Protein AF-A0A4C1SCF7-F1 (afdb_monomer_lite)

Radius of gyration: 18.13 Å; chains: 1; bounding box: 39×28×51 Å

InterPro domains:
  IPR001245 Serine-threonine/tyrosine-protein kinase, catalytic domain [PF07714] (1-63)
  IPR011009 Protein kinase-like domain superfamily [SSF56112] (1-70)
  IPR050198 Non-receptor tyrosine kinases involved in cell signaling [PTHR24418] (1-69)

Foldseek 3Di:
DLQVPDDPPVVDDPVRVCVCCDPPNVDDDDDRPQAAPLVVVLVVQCSDPDPVSRDDPVVVVVCVVVRFFDKDFAQAFQQDDPDPPDDGDHGGDIKGFRDDDVVDPDTDID

Organism: Eumeta variegata (NCBI:txid151549)

pLDDT: mean 88.08, std 10.28, range [55.94, 97.88]

Secondary structure (DSSP, 8-state):
--STTPPTTTT--HHHHHHHHSTTT---PPPPTTS-HHHHHHHHHHT-SSGGGSPPHHHHHHHTTTTPPPEEE-SS-B-S-SSTTSPPB-TT-EEEEEE--TTSS--EE-

Sequence (110 aa):
MFSYGFQPWAALTGLQILEAIDAPNYQRLEQPECCPREYYTLMMKCWQDDPSKRPKFSEIYELLPDMKPEQLKAVANCLEAKSKEHLIYRQNDIITVLDRNTGTPYWKEY

Structure (mmCIF, N/CA/C/O backbone):
data_AF-A0A4C1SCF7-F1
#
_entry.id   AF-A0A4C1SCF7-F1
#
loop_
_atom_site.group_PDB
_atom_site.id
_atom_site.type_symbol
_atom_site.label_atom_id
_atom_site.label_alt_id
_atom_site.label_comp_id
_atom_site.label_asym_id
_atom_site.label_entity_id
_atom_site.label_seq_id
_atom_site.pdbx_PDB_ins_code
_atom_site.Cartn_x
_atom_site.Cartn_y
_atom_site.Cartn_z
_atom_site.occupancy
_atom_site.B_iso_or_equiv
_atom_site.auth_seq_id
_atom_site.auth_comp_id
_atom_site.auth_asym_id
_atom_site.auth_atom_id
_atom_site.pdbx_PDB_model_num
ATOM 1 N N . MET A 1 1 ? 1.216 6.872 1.839 1.00 69.94 1 MET A N 1
ATOM 2 C CA . MET A 1 1 ? 0.003 6.727 2.673 1.00 69.94 1 MET A CA 1
ATOM 3 C C . MET A 1 1 ? 0.223 5.700 3.787 1.00 69.94 1 MET A C 1
ATOM 5 O O . MET A 1 1 ? 0.060 6.090 4.925 1.00 69.94 1 MET A O 1
ATOM 9 N N . PHE A 1 2 ? 0.708 4.477 3.517 1.00 85.38 2 PHE A N 1
ATOM 10 C CA . PHE A 1 2 ? 0.987 3.471 4.572 1.00 85.38 2 PHE A CA 1
ATOM 11 C C . PHE A 1 2 ? 2.395 3.512 5.190 1.00 85.38 2 PHE A C 1
ATOM 13 O O . PHE A 1 2 ? 2.591 3.068 6.310 1.00 85.38 2 PHE A O 1
ATOM 20 N N . SER A 1 3 ? 3.380 4.060 4.476 1.00 86.88 3 SER A N 1
ATOM 21 C CA . SER A 1 3 ? 4.749 4.259 4.974 1.00 86.88 3 SER A CA 1
ATOM 22 C C . SER A 1 3 ? 4.968 5.633 5.620 1.00 86.88 3 SER A C 1
ATOM 24 O O . SER A 1 3 ? 6.106 6.049 5.798 1.00 86.88 3 SER A O 1
ATOM 26 N N . TYR A 1 4 ? 3.897 6.398 5.866 1.00 87.75 4 TYR A N 1
ATOM 27 C CA . TYR A 1 4 ? 3.960 7.760 6.425 1.00 87.75 4 TYR A CA 1
ATOM 28 C C . TYR A 1 4 ? 4.932 8.719 5.706 1.00 87.75 4 TYR A C 1
ATOM 30 O O . TYR A 1 4 ? 5.472 9.641 6.305 1.00 87.75 4 TYR A O 1
ATOM 38 N N . GLY A 1 5 ? 5.133 8.519 4.398 1.00 88.62 5 GLY A N 1
ATOM 39 C CA . GLY A 1 5 ? 5.999 9.371 3.574 1.00 88.62 5 GLY A CA 1
ATOM 40 C C . GLY A 1 5 ? 7.456 8.917 3.500 1.00 88.62 5 GLY A C 1
ATOM 41 O O . GLY A 1 5 ? 8.278 9.648 2.957 1.00 88.62 5 GLY A O 1
ATOM 42 N N . PHE A 1 6 ? 7.781 7.721 3.999 1.00 90.19 6 PHE A N 1
ATOM 43 C CA . PHE A 1 6 ? 9.126 7.165 3.880 1.00 90.19 6 PHE A CA 1
ATOM 44 C C . PHE A 1 6 ? 9.574 7.064 2.415 1.00 90.19 6 PHE A C 1
ATOM 46 O O . PHE A 1 6 ? 8.803 6.637 1.547 1.00 90.19 6 PHE A O 1
ATOM 53 N N . GLN A 1 7 ? 10.826 7.443 2.156 1.00 93.00 7 GLN A N 1
ATOM 54 C CA . GLN A 1 7 ? 11.393 7.466 0.814 1.00 93.00 7 GLN A CA 1
ATOM 55 C C . GLN A 1 7 ? 11.674 6.035 0.315 1.00 93.00 7 GLN A C 1
ATOM 57 O O . GLN A 1 7 ? 12.412 5.295 0.972 1.00 93.00 7 GLN A O 1
ATOM 62 N N . PRO A 1 8 ? 11.139 5.630 -0.852 1.00 94.06 8 PRO A N 1
ATOM 63 C CA . PRO A 1 8 ? 11.456 4.334 -1.439 1.00 94.06 8 PRO A CA 1
ATOM 64 C C . PRO A 1 8 ? 12.918 4.298 -1.896 1.00 94.06 8 PRO A C 1
ATOM 66 O O . PRO A 1 8 ? 13.424 5.284 -2.431 1.00 94.06 8 PRO A O 1
ATOM 69 N N . TRP A 1 9 ? 13.584 3.157 -1.700 1.00 93.88 9 TRP A N 1
ATOM 70 C CA . TRP A 1 9 ? 14.965 2.924 -2.148 1.00 93.88 9 TRP A CA 1
ATOM 71 C C . TRP A 1 9 ? 15.970 3.995 -1.693 1.00 93.88 9 TRP A C 1
ATOM 73 O O . TRP A 1 9 ? 16.912 4.309 -2.412 1.00 93.88 9 TRP A O 1
ATOM 83 N N . ALA A 1 10 ? 15.782 4.564 -0.496 1.00 92.31 10 ALA A N 1
ATOM 84 C CA . ALA A 1 10 ? 16.509 5.753 -0.045 1.00 92.31 10 ALA A CA 1
ATOM 85 C C . ALA A 1 10 ? 18.048 5.638 -0.062 1.00 92.31 10 ALA A C 1
ATOM 87 O O . ALA A 1 10 ? 18.730 6.654 -0.153 1.00 92.31 10 ALA A O 1
ATOM 88 N N . ALA A 1 11 ? 18.589 4.419 0.011 1.00 93.12 11 ALA A N 1
ATOM 89 C CA . ALA A 1 11 ? 20.026 4.148 0.003 1.00 93.12 11 ALA A CA 1
ATOM 90 C C . ALA A 1 11 ? 20.607 3.819 -1.388 1.00 93.12 11 ALA A C 1
ATOM 92 O O . ALA A 1 11 ? 21.800 3.536 -1.484 1.00 93.12 11 ALA A O 1
ATOM 93 N N . LEU A 1 12 ? 19.792 3.810 -2.449 1.00 95.38 12 LEU A N 1
ATOM 94 C CA . LEU A 1 12 ? 20.200 3.372 -3.785 1.00 95.38 12 LEU A CA 1
ATOM 95 C C . LEU A 1 12 ? 20.218 4.527 -4.792 1.00 95.38 12 LEU A C 1
ATOM 97 O O . LEU A 1 12 ? 19.360 5.409 -4.789 1.00 95.38 12 LEU A O 1
ATOM 101 N N . THR A 1 13 ? 21.188 4.485 -5.702 1.00 97.12 13 THR A N 1
ATOM 102 C CA . THR A 1 13 ? 21.214 5.334 -6.902 1.00 97.12 13 THR A CA 1
ATOM 103 C C . THR A 1 13 ? 20.250 4.809 -7.969 1.00 97.12 13 THR A C 1
ATOM 105 O O . THR A 1 13 ? 19.839 3.652 -7.931 1.00 97.12 13 THR A O 1
ATOM 108 N N . GLY A 1 14 ? 19.922 5.628 -8.975 1.00 96.06 14 GLY A N 1
ATOM 109 C CA . GLY A 1 14 ? 19.022 5.216 -10.062 1.00 96.06 14 GLY A CA 1
ATOM 110 C C . GLY A 1 14 ? 19.468 3.943 -10.793 1.00 96.06 14 GLY A C 1
ATOM 111 O O . GLY A 1 14 ? 18.635 3.091 -11.081 1.00 96.06 14 GLY A O 1
ATOM 112 N N . LEU A 1 15 ? 20.775 3.776 -11.029 1.00 97.00 15 LEU A N 1
ATOM 113 C CA . LEU A 1 15 ? 21.316 2.562 -11.649 1.00 97.00 15 LEU A CA 1
ATOM 114 C C . LEU A 1 15 ? 21.121 1.333 -10.752 1.00 97.00 15 LEU A C 1
ATOM 116 O O . LEU A 1 15 ? 20.630 0.314 -11.217 1.00 97.00 15 LEU A O 1
ATOM 120 N N . GLN A 1 16 ? 21.426 1.456 -9.458 1.00 97.56 16 GLN A N 1
ATOM 121 C CA . GLN A 1 16 ? 21.232 0.368 -8.492 1.00 97.56 16 GLN A CA 1
ATOM 122 C C . GLN A 1 16 ? 19.753 0.000 -8.325 1.00 97.56 16 GLN A C 1
ATOM 124 O O . GLN A 1 16 ? 19.432 -1.162 -8.102 1.00 97.56 16 GLN A O 1
ATOM 129 N N . ILE A 1 17 ? 18.843 0.975 -8.438 1.00 97.06 17 ILE A N 1
ATOM 130 C CA . ILE A 1 17 ? 17.399 0.712 -8.426 1.00 97.06 17 ILE A CA 1
ATOM 131 C C . ILE A 1 17 ? 17.008 -0.109 -9.654 1.00 97.06 17 ILE A C 1
ATOM 133 O O . ILE A 1 17 ? 16.300 -1.097 -9.493 1.00 97.06 17 ILE A O 1
ATOM 137 N N . LEU A 1 18 ? 17.470 0.265 -10.853 1.00 95.88 18 LEU A N 1
ATOM 138 C CA . LEU A 1 18 ? 17.206 -0.495 -12.081 1.00 95.88 18 LEU A CA 1
ATOM 139 C C . LEU A 1 18 ? 17.723 -1.932 -11.963 1.00 95.88 18 LEU A C 1
ATOM 141 O O . LEU A 1 18 ? 16.960 -2.871 -12.166 1.00 95.88 18 LEU A O 1
ATOM 145 N N . GLU A 1 19 ? 18.972 -2.106 -11.528 1.00 96.81 19 GLU A N 1
ATOM 146 C CA . GLU A 1 19 ? 19.561 -3.429 -11.292 1.00 96.81 19 GLU A CA 1
ATOM 147 C C . GLU A 1 19 ? 18.761 -4.253 -10.275 1.00 96.81 19 GLU A C 1
ATOM 149 O O . GLU A 1 19 ? 18.618 -5.463 -10.442 1.00 96.81 19 GLU A O 1
ATOM 154 N N . ALA A 1 20 ? 18.224 -3.623 -9.227 1.00 96.19 20 ALA A N 1
ATOM 155 C CA . ALA A 1 20 ? 17.419 -4.306 -8.221 1.00 96.19 20 ALA A CA 1
ATOM 156 C C . ALA A 1 20 ? 16.042 -4.736 -8.756 1.00 96.19 20 ALA A C 1
ATOM 158 O O . ALA A 1 20 ? 15.588 -5.836 -8.440 1.00 96.19 20 ALA A O 1
ATOM 159 N N . ILE A 1 21 ? 15.357 -3.891 -9.535 1.00 96.25 21 ILE A N 1
ATOM 160 C CA . ILE A 1 21 ? 13.970 -4.155 -9.959 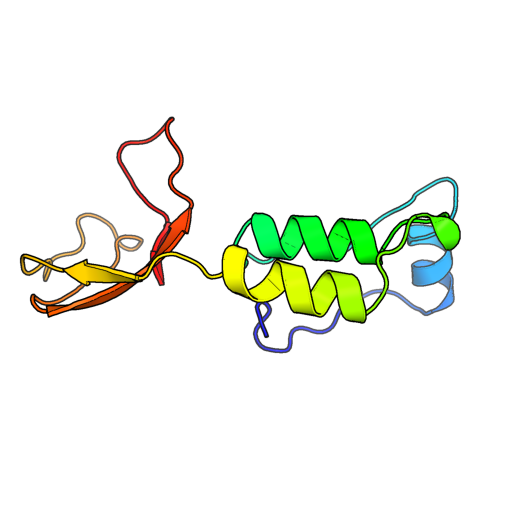1.00 96.25 21 ILE A CA 1
ATOM 161 C C . ILE A 1 21 ? 13.858 -5.001 -11.231 1.00 96.25 21 ILE A C 1
ATOM 163 O O . ILE A 1 21 ? 12.828 -5.668 -11.391 1.00 96.25 21 ILE A O 1
ATOM 167 N N . ASP A 1 22 ? 14.866 -4.969 -12.103 1.00 94.62 22 ASP A N 1
ATOM 168 C CA . ASP A 1 22 ? 14.880 -5.700 -13.371 1.00 94.62 22 ASP A CA 1
ATOM 169 C C . ASP A 1 22 ? 15.350 -7.151 -13.189 1.00 94.62 22 ASP A C 1
ATOM 171 O O . ASP A 1 22 ? 15.792 -7.589 -12.118 1.00 94.62 22 ASP A O 1
ATOM 175 N N . ALA A 1 23 ? 15.234 -7.929 -14.266 1.00 91.19 23 ALA A N 1
ATOM 176 C CA . ALA A 1 23 ? 15.802 -9.265 -14.335 1.00 91.19 23 ALA A CA 1
ATOM 177 C C . ALA A 1 23 ? 17.319 -9.224 -14.051 1.00 91.19 23 ALA A C 1
ATOM 179 O O . ALA A 1 23 ? 18.022 -8.384 -14.615 1.00 91.19 23 ALA A O 1
ATOM 180 N N . PRO A 1 24 ? 17.862 -10.150 -13.241 1.00 92.81 24 PRO A N 1
ATOM 181 C CA . PRO A 1 24 ? 17.218 -11.328 -12.649 1.00 92.81 24 PRO A CA 1
ATOM 182 C C . PRO A 1 24 ? 16.665 -11.115 -11.226 1.00 92.81 24 PRO A C 1
ATOM 184 O O . PRO A 1 24 ? 16.158 -12.068 -10.636 1.00 92.81 24 PRO A O 1
ATOM 187 N N . ASN A 1 25 ? 16.798 -9.916 -10.656 1.00 94.62 25 ASN A N 1
ATOM 188 C CA . ASN A 1 25 ? 16.591 -9.678 -9.226 1.00 94.62 25 ASN A CA 1
ATOM 189 C C . ASN A 1 25 ? 15.115 -9.493 -8.860 1.00 94.62 25 ASN A C 1
ATOM 191 O O . ASN A 1 25 ? 14.675 -10.009 -7.832 1.00 94.62 25 ASN A O 1
ATOM 195 N N . TYR A 1 26 ? 14.348 -8.779 -9.691 1.00 94.69 26 TYR A N 1
ATOM 196 C CA . TYR A 1 26 ? 12.911 -8.534 -9.495 1.00 94.69 26 TYR A CA 1
ATOM 197 C C . TYR A 1 26 ? 12.533 -8.030 -8.091 1.00 94.69 26 TYR A C 1
ATOM 199 O O . TYR A 1 26 ? 11.427 -8.280 -7.601 1.00 94.69 26 TYR A O 1
ATOM 207 N N . GLN A 1 27 ? 13.432 -7.301 -7.429 1.00 96.00 27 GLN A N 1
ATOM 208 C CA . GLN A 1 27 ? 13.209 -6.812 -6.078 1.00 96.00 27 GLN A CA 1
ATOM 209 C C . GLN A 1 27 ? 12.063 -5.796 -6.075 1.00 96.00 27 GLN A C 1
ATOM 211 O O . GLN A 1 27 ? 11.897 -4.995 -7.000 1.00 96.00 27 GLN A O 1
ATOM 216 N N . ARG A 1 28 ? 11.243 -5.825 -5.025 1.00 96.00 28 ARG A N 1
ATOM 217 C CA . ARG A 1 28 ? 10.163 -4.863 -4.781 1.00 96.00 28 ARG A CA 1
ATOM 218 C C . ARG A 1 28 ? 10.276 -4.327 -3.361 1.00 96.00 28 ARG A C 1
ATOM 220 O O . ARG A 1 28 ? 10.989 -4.890 -2.536 1.00 96.00 28 ARG A O 1
ATOM 227 N N . LEU A 1 29 ? 9.598 -3.213 -3.106 1.00 95.06 29 LEU A N 1
ATOM 228 C CA . LEU A 1 29 ? 9.525 -2.637 -1.768 1.00 95.06 29 LEU A CA 1
ATOM 229 C C . LEU A 1 29 ? 8.800 -3.607 -0.839 1.00 95.06 29 LEU A C 1
ATOM 231 O O . LEU A 1 29 ? 7.791 -4.180 -1.238 1.00 95.06 29 LEU A O 1
ATOM 235 N N . GLU A 1 30 ? 9.293 -3.753 0.386 1.00 93.50 30 GLU A N 1
ATOM 236 C CA . GLU A 1 30 ? 8.646 -4.577 1.403 1.00 93.50 30 GLU A CA 1
ATOM 237 C C . GLU A 1 30 ? 7.288 -3.999 1.816 1.00 93.50 30 GLU A C 1
ATOM 239 O O . GLU A 1 30 ? 7.026 -2.797 1.694 1.00 93.50 30 GLU A O 1
ATOM 244 N N . GLN A 1 31 ? 6.417 -4.867 2.331 1.00 91.56 31 GLN A N 1
ATOM 245 C CA . GLN A 1 31 ? 5.136 -4.453 2.884 1.00 91.56 31 GLN A CA 1
ATOM 246 C C . GLN A 1 31 ? 5.363 -3.569 4.120 1.00 91.56 31 GLN A C 1
ATOM 248 O O . GLN A 1 31 ? 5.966 -4.036 5.086 1.00 91.56 31 GLN A O 1
ATOM 253 N N . PRO A 1 32 ? 4.852 -2.323 4.145 1.00 91.19 32 PRO A N 1
ATOM 254 C CA . PRO A 1 32 ? 4.901 -1.507 5.353 1.00 91.19 32 PRO A CA 1
ATOM 255 C C . PRO A 1 32 ? 4.110 -2.157 6.493 1.00 91.19 32 PRO A C 1
ATOM 257 O O . PRO A 1 32 ? 3.064 -2.754 6.250 1.00 91.19 32 PRO A O 1
ATOM 260 N N . GLU A 1 33 ? 4.553 -1.969 7.736 1.00 84.88 33 GLU A N 1
ATOM 261 C CA . GLU A 1 33 ? 3.959 -2.599 8.926 1.00 84.88 33 GLU A CA 1
ATOM 262 C C . GLU A 1 33 ? 2.449 -2.340 9.076 1.00 84.88 33 GLU A C 1
ATOM 264 O O . GLU A 1 33 ? 1.683 -3.258 9.359 1.00 84.88 33 GLU A O 1
ATOM 269 N N . CYS A 1 34 ? 2.009 -1.106 8.816 1.00 84.12 34 CYS A N 1
ATOM 270 C CA . CYS A 1 34 ? 0.601 -0.704 8.898 1.00 84.12 34 CYS A CA 1
ATOM 271 C C . CYS A 1 34 ? -0.173 -0.875 7.576 1.00 84.12 34 CYS A C 1
ATOM 273 O O . CYS A 1 34 ? -1.248 -0.298 7.414 1.00 84.12 34 CYS A O 1
ATOM 275 N N . CYS A 1 35 ? 0.378 -1.577 6.584 1.00 88.25 35 CYS A N 1
ATOM 276 C CA . CYS A 1 35 ? -0.281 -1.769 5.294 1.00 88.25 35 CYS A CA 1
ATOM 277 C C . CYS A 1 35 ? -1.110 -3.061 5.316 1.00 88.25 35 CYS A C 1
ATOM 279 O O . CYS A 1 35 ? -0.511 -4.129 5.468 1.00 88.25 35 CYS A O 1
ATOM 281 N N . PRO A 1 36 ? -2.441 -3.019 5.110 1.00 89.50 36 PRO A N 1
ATOM 282 C CA . PRO A 1 36 ? -3.222 -4.246 5.000 1.00 89.50 36 PRO A CA 1
ATOM 283 C C . PRO A 1 36 ? -2.755 -5.091 3.807 1.00 89.50 36 PRO A C 1
ATOM 285 O O . PRO A 1 36 ? -2.345 -4.569 2.759 1.00 89.50 36 PRO A O 1
ATOM 288 N N . ARG A 1 37 ? -2.800 -6.415 3.966 1.00 88.44 37 ARG A N 1
ATOM 289 C CA . ARG A 1 37 ? -2.219 -7.379 3.016 1.00 88.44 37 ARG A CA 1
ATOM 290 C C . ARG A 1 37 ? -2.816 -7.269 1.618 1.00 88.44 37 ARG A C 1
ATOM 292 O O . ARG A 1 37 ? -2.113 -7.453 0.622 1.00 88.44 37 ARG A O 1
ATOM 299 N N . GLU A 1 38 ? -4.095 -6.953 1.536 1.00 90.81 38 GLU A N 1
ATOM 300 C CA . GLU A 1 38 ? -4.847 -6.777 0.304 1.00 90.81 38 GLU A CA 1
ATOM 301 C C . GLU A 1 38 ? -4.254 -5.618 -0.505 1.00 90.81 38 GLU A C 1
ATOM 303 O O . GLU A 1 38 ? -3.916 -5.793 -1.679 1.00 90.81 38 GLU A O 1
ATOM 308 N N . TYR A 1 39 ? -4.029 -4.460 0.131 1.00 92.81 39 TYR A N 1
ATOM 309 C CA . TYR A 1 39 ? -3.401 -3.302 -0.514 1.00 92.81 39 TYR A CA 1
ATOM 310 C C . TYR A 1 39 ? -2.000 -3.626 -1.013 1.00 92.81 39 TYR A C 1
ATOM 312 O O . TYR A 1 39 ? -1.668 -3.293 -2.151 1.00 92.81 39 TYR A O 1
ATOM 320 N N . TYR A 1 40 ? -1.191 -4.309 -0.205 1.00 93.31 40 TYR A N 1
ATOM 321 C CA . TYR A 1 40 ? 0.143 -4.712 -0.639 1.00 93.31 40 TYR A CA 1
ATOM 322 C C . TYR A 1 40 ? 0.097 -5.701 -1.816 1.00 93.31 40 TYR A C 1
ATOM 324 O O . TYR A 1 40 ? 0.851 -5.570 -2.778 1.00 93.31 40 TYR A O 1
ATOM 332 N N . THR A 1 41 ? -0.853 -6.636 -1.807 1.00 93.94 41 THR A N 1
ATOM 333 C CA . THR A 1 41 ? -1.074 -7.568 -2.924 1.00 93.94 41 THR A CA 1
ATOM 334 C C . THR A 1 41 ? -1.428 -6.821 -4.212 1.00 93.94 41 THR A C 1
ATOM 336 O O . THR A 1 41 ? -0.926 -7.161 -5.285 1.00 93.94 41 THR A O 1
ATOM 339 N N . LEU A 1 42 ? -2.246 -5.770 -4.125 1.00 95.50 42 LEU A N 1
ATOM 340 C CA . LEU A 1 42 ? -2.523 -4.893 -5.260 1.00 95.50 42 LEU A CA 1
ATOM 341 C C . LEU A 1 42 ? -1.271 -4.132 -5.724 1.00 95.50 42 LEU A C 1
ATOM 343 O O . LEU A 1 42 ? -1.023 -4.081 -6.926 1.00 95.50 42 LEU A O 1
ATOM 347 N N . MET A 1 43 ? -0.449 -3.604 -4.809 1.00 95.88 43 MET A N 1
ATOM 348 C CA . MET A 1 43 ? 0.829 -2.968 -5.173 1.00 95.88 43 MET A CA 1
ATOM 349 C C . MET A 1 43 ? 1.730 -3.932 -5.958 1.00 95.88 43 MET A C 1
ATOM 351 O O . MET A 1 43 ? 2.262 -3.562 -7.003 1.00 95.88 43 MET A O 1
ATOM 355 N N . MET A 1 44 ? 1.815 -5.197 -5.539 1.00 96.56 44 MET A N 1
ATOM 356 C CA . MET A 1 44 ? 2.568 -6.233 -6.257 1.00 96.56 44 MET A CA 1
ATOM 357 C C . MET A 1 44 ? 2.007 -6.536 -7.658 1.00 96.56 44 MET A C 1
ATOM 359 O O . MET A 1 44 ? 2.778 -6.830 -8.576 1.00 96.56 44 MET A O 1
ATOM 363 N N . LYS A 1 45 ? 0.685 -6.433 -7.861 1.00 96.44 45 LYS A N 1
ATOM 364 C CA . LYS A 1 45 ? 0.071 -6.507 -9.203 1.00 96.44 45 LYS A CA 1
ATOM 365 C C . LYS A 1 45 ? 0.434 -5.289 -10.058 1.00 96.44 45 LYS A C 1
ATOM 367 O O . LYS A 1 45 ? 0.717 -5.431 -11.244 1.00 96.44 45 LYS A O 1
ATOM 372 N N . CYS A 1 46 ? 0.478 -4.098 -9.468 1.00 96.81 46 CYS A N 1
ATOM 373 C CA . CYS A 1 46 ? 0.920 -2.887 -10.165 1.00 96.81 46 CYS A CA 1
ATOM 374 C C . CYS A 1 46 ? 2.404 -2.948 -10.561 1.00 96.81 46 CYS A C 1
ATOM 376 O O . CYS A 1 46 ? 2.792 -2.361 -11.569 1.00 96.81 46 CYS A O 1
ATOM 378 N N . TRP A 1 47 ? 3.227 -3.670 -9.797 1.00 96.31 47 TRP A N 1
ATOM 379 C CA . TRP A 1 47 ? 4.664 -3.816 -10.039 1.00 96.31 47 TRP A CA 1
ATOM 380 C C . TRP A 1 47 ? 5.056 -5.093 -10.796 1.00 96.31 47 TRP A C 1
ATOM 382 O O . TRP A 1 47 ? 6.214 -5.518 -10.716 1.00 96.31 47 TRP A O 1
ATOM 392 N N . GLN A 1 48 ? 4.125 -5.714 -11.529 1.00 96.56 48 GLN A N 1
ATOM 393 C CA . GLN A 1 48 ? 4.461 -6.822 -12.427 1.00 96.56 48 GLN A CA 1
ATOM 394 C C . GLN A 1 48 ? 5.490 -6.377 -13.468 1.00 96.56 48 GLN A C 1
ATOM 396 O O . GLN A 1 48 ? 5.396 -5.276 -14.013 1.00 96.56 48 GLN A O 1
ATOM 401 N N . ASP A 1 49 ? 6.466 -7.241 -13.734 1.00 92.94 49 ASP A N 1
ATOM 402 C CA . ASP A 1 49 ? 7.484 -7.017 -14.761 1.00 92.94 49 ASP A CA 1
ATOM 403 C C . ASP A 1 49 ? 6.825 -6.810 -16.134 1.00 92.94 49 ASP A C 1
ATOM 405 O O . ASP A 1 49 ? 6.898 -5.720 -16.702 1.00 92.94 49 ASP A O 1
ATOM 409 N N . ASP A 1 50 ? 6.031 -7.798 -16.557 1.00 94.62 50 ASP A N 1
ATOM 410 C CA . ASP A 1 50 ? 5.198 -7.749 -17.757 1.00 94.62 50 ASP A CA 1
ATOM 411 C C . ASP A 1 50 ? 4.120 -6.648 -17.653 1.00 94.62 50 ASP A C 1
ATOM 413 O O . ASP A 1 50 ? 3.186 -6.767 -16.846 1.00 94.62 50 ASP A O 1
ATOM 417 N N . PRO A 1 51 ? 4.190 -5.591 -18.488 1.00 95.31 51 PRO A N 1
ATOM 418 C CA . PRO A 1 51 ? 3.219 -4.503 -18.473 1.00 95.31 51 PRO A CA 1
ATOM 419 C C . PRO A 1 51 ? 1.785 -4.953 -18.762 1.00 95.31 51 PRO A C 1
ATOM 421 O O . PRO A 1 51 ? 0.850 -4.327 -18.267 1.00 95.31 51 PRO A O 1
ATOM 424 N N . SER A 1 52 ? 1.597 -6.032 -19.529 1.00 96.69 52 SER A N 1
ATOM 425 C CA . SER A 1 52 ? 0.266 -6.541 -19.883 1.00 96.69 52 SER A CA 1
ATOM 426 C C . SER A 1 52 ? -0.466 -7.188 -18.703 1.00 96.69 52 SER A C 1
ATOM 428 O O . SER A 1 52 ? -1.692 -7.287 -18.723 1.00 96.69 52 SER A O 1
ATOM 430 N N . LYS A 1 53 ? 0.270 -7.586 -17.655 1.00 96.56 53 LYS A N 1
ATOM 431 C CA . LYS A 1 53 ? -0.281 -8.164 -16.418 1.00 96.56 53 LYS A CA 1
ATOM 432 C C . LYS A 1 53 ? -0.626 -7.118 -15.360 1.00 96.56 53 LYS A C 1
ATOM 434 O O . LYS A 1 53 ? -1.181 -7.473 -14.319 1.00 96.56 53 LYS A O 1
ATOM 439 N N . ARG A 1 54 ? -0.275 -5.847 -15.583 1.00 97.88 54 ARG A N 1
ATOM 440 C CA . ARG A 1 54 ? -0.583 -4.762 -14.646 1.00 97.88 54 ARG A CA 1
ATOM 441 C C . ARG A 1 54 ? -2.064 -4.390 -14.774 1.00 97.88 54 ARG A C 1
ATOM 443 O O . ARG A 1 54 ? -2.544 -4.235 -15.898 1.00 97.88 54 ARG A O 1
ATOM 450 N N . PRO A 1 55 ? -2.788 -4.220 -13.656 1.00 97.38 55 PRO A N 1
ATOM 451 C CA . PRO A 1 55 ? -4.191 -3.845 -13.702 1.00 97.38 55 PRO A CA 1
ATOM 452 C C . PRO A 1 55 ? -4.356 -2.428 -14.253 1.00 97.38 55 PRO A C 1
ATOM 454 O O . PRO A 1 55 ? -3.532 -1.538 -14.014 1.00 97.38 55 PRO A O 1
ATOM 457 N N . LYS A 1 56 ? -5.454 -2.201 -14.967 1.00 97.50 56 LYS A N 1
ATOM 458 C CA . LYS A 1 56 ? -5.855 -0.863 -15.410 1.00 97.50 56 LYS A CA 1
ATOM 459 C C . LYS A 1 56 ? -6.379 -0.060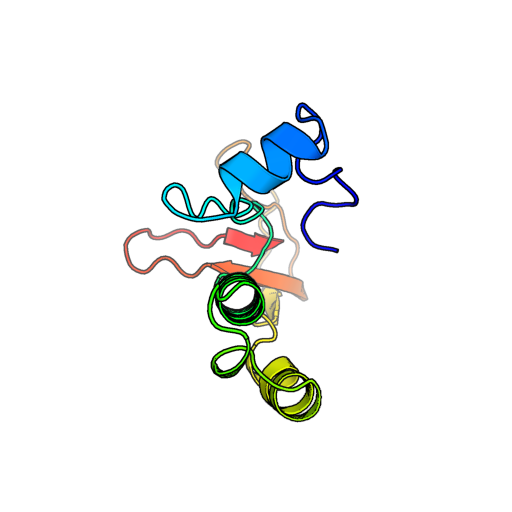 -14.226 1.00 97.50 56 LYS A C 1
ATOM 461 O O . LYS A 1 56 ? -6.937 -0.607 -13.280 1.00 97.50 56 LYS A O 1
ATOM 466 N N . PHE A 1 57 ? -6.303 1.265 -14.316 1.00 97.12 57 PHE A N 1
ATOM 467 C CA . PHE A 1 57 ? -6.859 2.141 -13.280 1.00 97.12 57 PHE A CA 1
ATOM 468 C C . PHE A 1 57 ? -8.357 1.923 -13.025 1.00 97.12 57 PHE A C 1
ATOM 470 O O . PHE A 1 57 ? -8.783 2.044 -11.881 1.00 97.12 57 PHE A O 1
ATOM 477 N N . SER A 1 58 ? -9.142 1.568 -14.048 1.00 97.38 58 SER A N 1
ATOM 478 C CA . SER A 1 58 ? -10.560 1.222 -13.883 1.00 97.38 58 SER A CA 1
ATOM 479 C C . SER A 1 58 ? -10.748 -0.002 -12.985 1.00 97.38 58 SER A C 1
ATOM 481 O O . SER A 1 58 ? -11.531 0.043 -12.047 1.00 97.38 58 SER A O 1
ATOM 483 N N . GLU A 1 59 ? -9.959 -1.055 -13.210 1.00 95.88 59 GLU A N 1
ATOM 484 C CA . GLU A 1 59 ? -9.991 -2.281 -12.405 1.00 95.88 59 GLU A CA 1
ATOM 485 C C . GLU A 1 59 ? -9.530 -1.994 -10.972 1.00 95.88 59 GLU A C 1
ATOM 487 O O . GLU A 1 59 ? -10.131 -2.465 -10.014 1.00 95.88 59 GLU A O 1
ATOM 492 N N . ILE A 1 60 ? -8.493 -1.165 -10.802 1.00 96.12 60 ILE A N 1
ATOM 493 C CA . ILE A 1 60 ? -8.037 -0.728 -9.476 1.00 96.12 60 ILE A CA 1
ATOM 494 C C . ILE A 1 60 ? -9.166 -0.005 -8.732 1.00 96.12 60 ILE A C 1
ATOM 496 O O . ILE A 1 60 ? -9.412 -0.298 -7.565 1.00 96.12 60 ILE A O 1
ATOM 500 N N . TYR A 1 61 ? -9.852 0.930 -9.391 1.00 95.00 61 TYR A N 1
ATOM 501 C CA . TYR A 1 61 ? -10.943 1.694 -8.786 1.00 95.00 61 TYR A CA 1
ATOM 502 C C . TYR A 1 61 ? -12.099 0.799 -8.328 1.00 95.00 61 TYR A C 1
ATOM 504 O O . TYR A 1 61 ? -12.639 1.020 -7.248 1.00 95.00 61 TYR A O 1
ATOM 512 N N . GLU A 1 62 ? -12.435 -0.223 -9.115 1.00 94.88 62 GLU A N 1
ATOM 513 C CA . GLU A 1 62 ? -13.472 -1.203 -8.777 1.00 94.88 62 GLU A CA 1
ATOM 514 C C . GLU A 1 62 ? -13.070 -2.115 -7.610 1.00 94.88 62 GLU A C 1
ATOM 516 O O . GLU A 1 62 ? -13.922 -2.464 -6.801 1.00 94.88 62 GLU A O 1
ATOM 521 N N . LEU A 1 63 ? -11.782 -2.459 -7.478 1.00 92.31 63 LEU A N 1
ATOM 522 C CA . LEU A 1 63 ? -11.279 -3.331 -6.407 1.00 92.31 63 LEU A CA 1
ATOM 523 C C . LEU A 1 63 ? -11.126 -2.619 -5.053 1.00 92.31 63 LEU A C 1
ATOM 525 O O . LEU A 1 63 ? -11.280 -3.236 -4.002 1.00 92.31 63 LEU A O 1
ATOM 529 N N . LEU A 1 64 ? -10.789 -1.326 -5.054 1.00 91.06 64 LEU A N 1
ATOM 530 C CA . LEU A 1 64 ? -10.457 -0.579 -3.832 1.00 91.06 64 LEU A CA 1
ATOM 531 C C . LEU A 1 64 ? -11.541 -0.591 -2.731 1.00 91.06 64 LEU A C 1
ATOM 533 O O . LEU A 1 64 ? -11.157 -0.647 -1.559 1.00 91.06 64 LEU A O 1
ATOM 537 N N . PRO A 1 65 ? -12.854 -0.504 -3.031 1.00 90.38 65 PRO A N 1
ATOM 538 C CA . PRO A 1 65 ? -13.906 -0.570 -2.020 1.00 90.38 65 PRO A CA 1
ATOM 539 C C . PRO A 1 65 ? -13.903 -1.879 -1.228 1.00 90.38 65 PRO A C 1
ATOM 541 O O . PRO A 1 65 ? -14.042 -1.830 -0.006 1.00 90.38 65 PRO A O 1
ATOM 544 N N . ASP A 1 66 ? -13.680 -3.007 -1.904 1.00 88.88 66 ASP A N 1
ATOM 545 C CA . ASP A 1 66 ? -13.707 -4.348 -1.304 1.00 88.88 66 ASP A CA 1
ATOM 546 C C . ASP A 1 66 ? -12.475 -4.630 -0.434 1.00 88.88 66 ASP A C 1
ATOM 548 O O . ASP A 1 66 ? -12.476 -5.534 0.395 1.00 88.88 66 ASP A O 1
ATOM 552 N N . MET A 1 67 ? -11.413 -3.845 -0.612 1.00 89.25 67 MET A N 1
ATOM 553 C CA . MET A 1 67 ? -10.146 -4.008 0.099 1.00 89.25 67 MET A CA 1
ATOM 554 C C . MET A 1 67 ? -10.053 -3.176 1.379 1.00 89.25 67 MET A C 1
ATOM 556 O O . MET A 1 67 ? -9.034 -3.239 2.070 1.00 89.25 67 MET A O 1
ATOM 560 N N . LYS A 1 68 ? -11.062 -2.351 1.688 1.00 86.44 68 LYS A N 1
ATOM 561 C CA . LYS A 1 68 ? -11.028 -1.510 2.887 1.00 86.44 68 LYS A CA 1
ATOM 562 C C . LYS A 1 68 ? -10.937 -2.389 4.139 1.00 86.44 68 LYS A C 1
ATOM 564 O O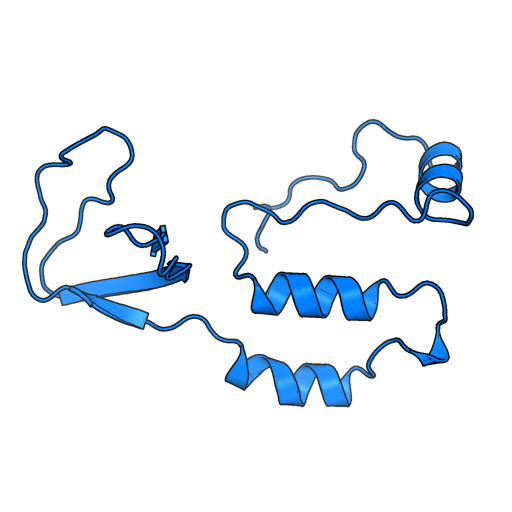 . LYS A 1 68 ? -11.734 -3.317 4.274 1.00 86.44 68 LYS A O 1
ATOM 569 N N . PRO A 1 69 ? -10.008 -2.089 5.065 1.00 86.31 69 PRO A N 1
ATOM 570 C CA . PRO A 1 69 ? -9.905 -2.840 6.304 1.00 86.31 69 PRO A CA 1
ATOM 571 C C . PRO A 1 69 ? -11.203 -2.702 7.099 1.00 86.31 69 PRO A C 1
ATOM 573 O O . PRO A 1 69 ? -11.852 -1.650 7.084 1.00 86.31 69 PRO A O 1
ATOM 576 N N . GLU A 1 70 ? -11.580 -3.773 7.792 1.00 87.56 70 GLU A N 1
ATOM 577 C CA . GLU A 1 70 ? -12.773 -3.756 8.627 1.00 87.56 70 GLU A CA 1
ATOM 578 C C . GLU A 1 70 ? -12.587 -2.775 9.785 1.00 87.56 70 GLU A C 1
ATOM 580 O O . GLU A 1 70 ? -11.528 -2.710 10.414 1.00 87.56 70 GLU A O 1
ATOM 585 N N . GLN A 1 71 ? -13.644 -2.023 10.069 1.00 89.12 71 GLN A N 1
ATOM 586 C CA . GLN A 1 71 ? -13.714 -1.141 11.220 1.00 89.12 71 GLN A CA 1
ATOM 587 C C . GLN A 1 71 ? -14.653 -1.748 12.249 1.00 89.12 71 GLN A C 1
ATOM 589 O O . GLN A 1 71 ? -15.835 -1.968 11.974 1.00 89.12 71 GLN A O 1
ATOM 594 N N . LEU A 1 72 ? -14.123 -2.006 13.437 1.00 90.62 72 LEU A N 1
ATOM 595 C CA . LEU A 1 72 ? -14.868 -2.587 14.543 1.00 90.62 72 LEU A CA 1
ATOM 596 C C . LEU A 1 72 ? -15.020 -1.575 15.664 1.00 90.62 72 LEU A C 1
ATOM 598 O O . LEU A 1 72 ? -14.182 -0.701 15.858 1.00 90.62 72 LEU A O 1
ATOM 602 N N . LYS A 1 73 ? -16.106 -1.705 16.420 1.00 93.50 73 LYS A N 1
ATOM 603 C CA . LYS A 1 73 ? -16.369 -0.858 17.576 1.00 93.50 73 LYS A CA 1
ATOM 604 C C . LYS A 1 73 ? -15.997 -1.601 18.851 1.00 93.50 73 LYS A C 1
ATOM 606 O O . LYS A 1 73 ? -16.555 -2.664 19.129 1.00 93.50 73 LYS A O 1
ATOM 611 N N . ALA A 1 74 ? -15.107 -1.023 19.648 1.00 92.06 74 ALA A N 1
ATOM 612 C CA . ALA A 1 74 ? -14.729 -1.580 20.936 1.00 92.06 74 ALA A CA 1
ATOM 613 C C . ALA A 1 74 ? -15.947 -1.655 21.872 1.00 92.06 74 ALA A C 1
ATOM 615 O O . ALA A 1 74 ? -16.582 -0.647 22.195 1.00 92.06 74 ALA A O 1
ATOM 616 N N . VAL A 1 75 ? -16.282 -2.865 22.323 1.00 92.00 75 VAL A N 1
ATOM 617 C CA . VAL A 1 75 ? -17.442 -3.112 23.201 1.00 92.00 75 VAL A CA 1
ATOM 618 C C . VAL A 1 75 ? -17.134 -2.895 24.683 1.00 92.00 75 VAL A C 1
ATOM 620 O O . VAL A 1 75 ? -18.051 -2.716 25.483 1.00 92.00 75 VAL A O 1
ATOM 623 N N . ALA A 1 76 ? -15.853 -2.872 25.045 1.00 90.19 76 ALA A N 1
ATOM 624 C CA . ALA A 1 76 ? -15.362 -2.709 26.406 1.00 90.19 76 ALA A CA 1
ATOM 625 C C . ALA A 1 76 ? -14.120 -1.808 26.429 1.00 90.19 76 ALA A C 1
ATOM 627 O O . ALA A 1 76 ? -13.529 -1.521 25.391 1.00 90.19 76 ALA A O 1
ATOM 628 N N . ASN A 1 77 ? -13.732 -1.365 27.624 1.00 88.06 77 ASN A N 1
ATOM 629 C CA . ASN A 1 77 ? -12.506 -0.603 27.827 1.00 88.06 77 ASN A CA 1
ATOM 630 C C . ASN A 1 77 ? -11.308 -1.547 28.005 1.00 88.06 77 ASN A C 1
ATOM 632 O O . ASN A 1 77 ? -11.373 -2.477 28.809 1.00 88.06 77 ASN A O 1
ATOM 636 N N . CYS A 1 78 ? -10.199 -1.243 27.338 1.00 83.88 78 CYS A N 1
ATOM 637 C CA . CYS A 1 78 ? -8.881 -1.821 27.576 1.00 83.88 78 CYS A CA 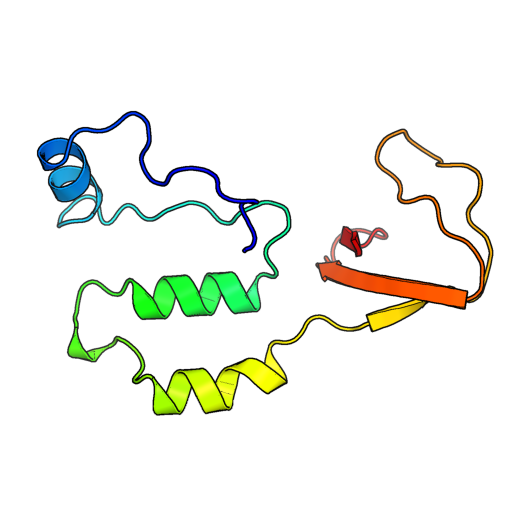1
ATOM 638 C C . CYS A 1 78 ? -7.928 -0.674 27.930 1.00 83.88 78 CYS A C 1
ATOM 640 O O . CYS A 1 78 ? -7.311 -0.076 27.054 1.00 83.88 78 CYS A O 1
ATOM 642 N N . LEU A 1 79 ? -7.880 -0.311 29.217 1.00 80.88 79 LEU A N 1
ATOM 643 C CA . LEU A 1 79 ? -7.097 0.832 29.717 1.00 80.88 79 LEU A CA 1
ATOM 644 C C . LEU A 1 79 ? -5.683 0.441 30.166 1.00 80.88 79 LEU A C 1
ATOM 646 O O . LEU A 1 79 ? -4.831 1.308 30.337 1.00 80.88 79 LEU A O 1
ATOM 650 N N . GLU A 1 80 ? -5.441 -0.857 30.342 1.00 78.62 80 GLU A N 1
ATOM 651 C CA . GLU A 1 80 ? -4.161 -1.410 30.765 1.00 78.62 80 GLU A CA 1
ATOM 652 C C . GLU A 1 80 ? -3.639 -2.356 29.688 1.00 78.62 80 GLU A C 1
ATOM 654 O O . GLU A 1 80 ? -4.202 -3.422 29.428 1.00 78.62 80 GLU A O 1
ATOM 659 N N . ALA A 1 81 ? -2.543 -1.955 29.050 1.00 71.94 81 ALA A N 1
ATOM 660 C CA . ALA A 1 81 ? -1.877 -2.788 28.070 1.00 71.94 81 ALA A CA 1
ATOM 661 C C . ALA A 1 81 ? -1.176 -3.951 28.791 1.00 71.94 81 ALA A C 1
ATOM 663 O O . ALA A 1 81 ? -0.276 -3.738 29.605 1.00 71.94 81 ALA A O 1
ATOM 664 N N . LYS A 1 82 ? -1.559 -5.198 28.481 1.00 70.25 82 LYS A N 1
ATOM 665 C CA . LYS A 1 82 ? -0.894 -6.405 29.021 1.00 70.25 82 LYS A CA 1
ATOM 666 C C . LYS A 1 82 ? 0.588 -6.487 28.628 1.00 70.25 82 LYS A C 1
ATOM 668 O O . LYS A 1 82 ? 1.371 -7.158 29.291 1.00 70.25 82 LYS A O 1
ATOM 673 N N . SER A 1 83 ? 0.971 -5.804 27.552 1.00 74.38 83 SER A N 1
ATOM 674 C CA . SER A 1 83 ? 2.353 -5.526 27.172 1.00 74.38 83 SER A CA 1
ATOM 675 C C . SER A 1 83 ? 2.424 -4.161 26.492 1.00 74.38 83 SER A C 1
ATOM 677 O O . SER A 1 83 ? 1.405 -3.636 26.051 1.00 74.38 83 SER A O 1
ATOM 679 N N . LYS A 1 84 ? 3.633 -3.616 26.338 1.00 70.62 84 LYS A N 1
ATOM 680 C CA . LYS A 1 84 ? 3.882 -2.320 25.686 1.00 70.62 84 LYS A CA 1
ATOM 681 C C . LYS A 1 84 ? 3.404 -2.239 24.223 1.00 70.62 84 LYS A C 1
ATOM 683 O O . LYS A 1 84 ? 3.344 -1.145 23.684 1.00 70.62 84 LYS A O 1
ATOM 688 N N . GLU A 1 85 ? 3.079 -3.377 23.610 1.00 75.69 85 GLU A N 1
ATOM 689 C CA . GLU A 1 85 ? 2.660 -3.489 22.206 1.00 75.69 85 GLU A CA 1
ATOM 690 C C . GLU A 1 85 ? 1.154 -3.732 22.032 1.00 75.69 85 GLU A C 1
ATOM 692 O O . GLU A 1 85 ? 0.680 -3.880 20.911 1.00 75.69 85 GLU A O 1
ATOM 697 N N . HIS A 1 86 ? 0.384 -3.787 23.124 1.00 81.94 86 HIS A N 1
ATOM 698 C CA . HIS A 1 86 ? -1.072 -3.888 23.028 1.00 81.94 86 HIS A CA 1
ATOM 699 C C . HIS A 1 86 ? -1.699 -2.505 22.876 1.00 81.94 86 HIS A C 1
ATOM 701 O O . HIS A 1 86 ? -1.380 -1.579 23.626 1.00 81.94 86 HIS A O 1
ATOM 707 N N . LEU A 1 87 ? -2.650 -2.402 21.949 1.00 85.06 87 LEU A N 1
ATOM 708 C CA . LEU A 1 87 ? -3.467 -1.212 21.781 1.00 85.06 87 LEU A CA 1
ATOM 709 C C . LEU A 1 87 ? -4.325 -0.983 23.036 1.00 85.06 87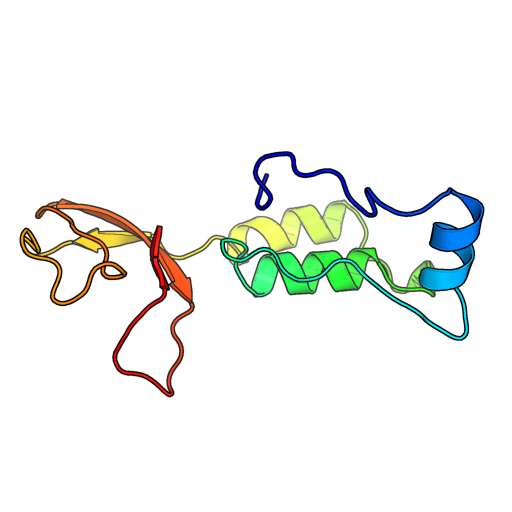 LEU A C 1
ATOM 711 O O . LEU A 1 87 ? -5.033 -1.876 23.508 1.00 85.06 87 LEU A O 1
ATOM 715 N N . ILE A 1 88 ? -4.249 0.231 23.572 1.00 89.69 88 ILE A N 1
ATOM 716 C CA . ILE A 1 88 ? -5.134 0.723 24.629 1.00 89.69 88 ILE A CA 1
ATOM 717 C C . ILE A 1 88 ? -6.309 1.404 23.935 1.00 89.69 88 ILE A C 1
ATOM 719 O O . ILE A 1 88 ? -6.100 2.291 23.111 1.00 89.69 88 ILE A O 1
ATOM 723 N N . TYR A 1 89 ? -7.532 1.020 24.285 1.00 89.81 89 TYR A N 1
ATOM 724 C CA . TYR A 1 89 ? -8.748 1.551 23.670 1.00 89.81 89 TYR A CA 1
ATOM 725 C C . TYR A 1 89 ? -9.871 1.708 24.693 1.00 89.81 89 TYR A C 1
ATOM 727 O O . TYR A 1 89 ? -9.905 1.061 25.747 1.00 89.81 89 TYR A O 1
ATOM 735 N N . ARG A 1 90 ? -10.819 2.583 24.384 1.00 91.88 90 ARG A N 1
ATOM 736 C CA . ARG A 1 90 ? -12.019 2.833 25.179 1.00 91.88 90 ARG A CA 1
ATOM 737 C C . ARG A 1 90 ? -13.233 2.225 24.504 1.00 91.88 90 ARG A C 1
ATOM 739 O O . ARG A 1 90 ? -13.288 2.022 23.296 1.00 91.88 90 ARG A O 1
ATOM 746 N N . GLN A 1 91 ? -14.247 1.960 25.311 1.00 91.81 91 GLN A N 1
ATOM 747 C CA . GLN A 1 91 ? -15.547 1.556 24.828 1.00 91.81 91 GLN A CA 1
ATOM 748 C C . GLN A 1 91 ? -16.061 2.614 23.853 1.00 91.81 91 GLN A C 1
ATOM 750 O O . GLN A 1 91 ? -16.082 3.806 24.163 1.00 91.81 91 GLN A O 1
ATOM 755 N N . ASN A 1 92 ? -16.561 2.137 22.720 1.00 91.25 92 ASN A N 1
ATOM 756 C CA . ASN A 1 92 ? -17.024 2.907 21.575 1.00 91.25 92 ASN A CA 1
ATOM 757 C C . ASN A 1 92 ? -15.951 3.458 20.633 1.00 91.25 92 ASN A C 1
ATOM 759 O O . ASN A 1 92 ? -16.349 4.044 19.624 1.00 91.25 92 ASN A O 1
ATOM 763 N N . ASP A 1 93 ? -14.662 3.231 20.888 1.00 93.06 93 ASP A N 1
ATOM 764 C CA . ASP A 1 93 ? -13.625 3.543 19.903 1.00 93.06 93 ASP A CA 1
ATOM 765 C C . ASP A 1 93 ? -13.829 2.698 18.640 1.00 93.06 93 ASP A C 1
ATOM 767 O O . ASP A 1 93 ? -14.252 1.538 18.706 1.00 93.06 93 ASP A O 1
ATOM 771 N N . ILE A 1 94 ? -13.560 3.304 17.485 1.00 91.69 94 ILE A N 1
ATOM 772 C CA . ILE A 1 94 ? -13.549 2.614 16.197 1.00 91.69 94 ILE A CA 1
ATOM 773 C C . ILE A 1 94 ? -12.110 2.219 15.905 1.00 91.69 94 ILE A C 1
ATOM 775 O O . ILE A 1 94 ? -11.245 3.084 15.798 1.00 91.69 94 ILE A O 1
ATOM 779 N N . ILE A 1 95 ? -11.880 0.921 15.777 1.00 91.31 95 ILE A N 1
ATOM 780 C CA . ILE A 1 95 ? -10.565 0.328 15.581 1.00 91.31 95 ILE A CA 1
ATOM 781 C C . ILE A 1 95 ? -10.498 -0.247 14.172 1.00 91.31 95 ILE A C 1
ATOM 783 O O . ILE A 1 95 ? -11.420 -0.947 13.736 1.00 91.31 95 ILE A O 1
ATOM 787 N N . THR A 1 96 ? -9.414 0.053 13.458 1.00 89.44 96 THR A N 1
ATOM 788 C CA . THR A 1 96 ? -9.195 -0.487 12.114 1.00 89.44 96 THR A CA 1
ATOM 789 C C . THR A 1 96 ? -8.377 -1.766 12.208 1.00 89.44 96 THR A C 1
ATOM 791 O O . THR A 1 96 ? -7.229 -1.752 12.651 1.00 89.44 96 THR A O 1
ATOM 794 N N . VAL A 1 97 ? -8.954 -2.881 11.766 1.00 87.25 97 VAL A N 1
ATOM 795 C CA . VAL A 1 97 ? -8.292 -4.189 11.810 1.00 87.25 97 VAL A CA 1
ATOM 796 C C . VAL A 1 97 ? -7.365 -4.330 10.604 1.00 87.25 97 VAL A C 1
ATOM 798 O O . VAL A 1 97 ? -7.816 -4.321 9.459 1.00 87.25 97 VAL A O 1
ATOM 801 N N . LEU A 1 98 ? -6.064 -4.470 10.860 1.00 82.44 98 LEU A N 1
ATOM 802 C CA . LEU A 1 98 ? -5.027 -4.594 9.831 1.00 82.44 98 LEU A CA 1
ATOM 803 C C . LEU A 1 98 ? -4.717 -6.053 9.477 1.00 82.44 98 LEU A C 1
ATOM 805 O O . LEU A 1 98 ? -4.428 -6.347 8.319 1.00 82.44 98 LEU A O 1
ATOM 809 N N . ASP A 1 99 ? -4.762 -6.958 10.460 1.00 77.00 99 ASP A N 1
ATOM 810 C CA . ASP A 1 99 ? -4.546 -8.394 10.249 1.00 77.00 99 ASP A CA 1
ATOM 811 C C . ASP A 1 99 ? -5.275 -9.232 11.310 1.00 77.00 99 ASP A C 1
ATOM 813 O O . ASP A 1 99 ? -5.115 -9.019 12.518 1.00 77.00 99 ASP A O 1
ATOM 817 N N . ARG A 1 100 ? -6.031 -10.232 10.844 1.00 68.19 100 ARG A N 1
ATOM 818 C CA . ARG A 1 100 ? -6.580 -11.321 11.658 1.00 68.19 100 ARG A CA 1
ATOM 819 C C . ARG A 1 100 ? -5.765 -12.575 11.396 1.00 68.19 100 ARG A C 1
ATOM 821 O O . ARG A 1 100 ? -6.181 -13.462 10.651 1.00 68.19 100 ARG A O 1
ATOM 828 N N . ASN A 1 101 ? -4.601 -12.662 12.025 1.00 59.78 101 ASN A N 1
ATOM 829 C CA . ASN A 1 101 ? -3.798 -13.867 11.931 1.00 59.78 101 ASN A CA 1
ATOM 830 C C . ASN A 1 101 ? -4.508 -15.010 12.678 1.00 59.78 101 ASN A C 1
ATOM 832 O O . ASN A 1 101 ? -4.551 -15.030 13.906 1.00 59.78 101 ASN A O 1
ATOM 836 N N . THR A 1 102 ? -5.055 -15.985 11.947 1.00 55.94 102 THR A N 1
ATOM 837 C CA . THR A 1 102 ? -5.789 -17.132 12.516 1.00 55.94 102 THR A CA 1
ATOM 838 C C . THR A 1 102 ? -4.908 -18.077 13.343 1.00 55.94 102 THR A C 1
ATOM 840 O O . THR A 1 102 ? -5.427 -18.992 13.977 1.00 55.94 102 THR A O 1
ATOM 843 N N . GLY A 1 103 ? -3.583 -17.890 13.326 1.00 57.47 103 GLY A N 1
ATOM 844 C CA . GLY A 1 103 ? -2.619 -18.667 14.112 1.00 57.47 103 GLY A CA 1
ATOM 845 C C . GLY A 1 103 ? -2.304 -18.094 15.499 1.00 57.47 103 GLY A C 1
ATOM 846 O O . GLY A 1 103 ? -1.643 -18.765 16.290 1.00 57.47 103 GLY A O 1
ATOM 847 N N . THR A 1 104 ? -2.759 -16.877 15.814 1.00 59.41 104 THR A N 1
ATOM 848 C CA . THR A 1 104 ? -2.531 -16.227 17.114 1.00 59.41 104 THR A CA 1
ATOM 849 C C . THR A 1 104 ? -3.833 -15.662 17.674 1.00 59.41 104 THR A C 1
ATOM 851 O O . THR A 1 104 ? -4.666 -15.192 16.907 1.00 59.41 104 THR A O 1
ATOM 854 N N . PRO A 1 105 ? -4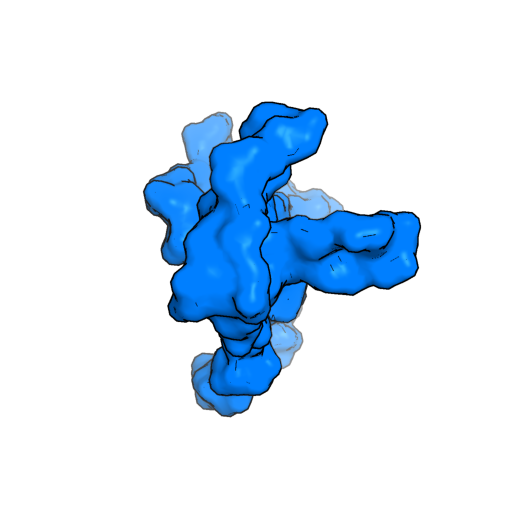.020 -15.619 19.003 1.00 63.41 105 PRO A N 1
ATOM 855 C CA . PRO A 1 105 ? -5.231 -15.048 19.595 1.00 63.41 105 PRO A CA 1
ATOM 856 C C . PRO A 1 105 ? -5.296 -13.508 19.518 1.00 63.41 105 PRO A C 1
ATOM 858 O O . PRO A 1 105 ? -6.243 -12.926 20.038 1.00 63.41 105 PRO A O 1
ATOM 861 N N . TYR A 1 106 ? -4.305 -12.848 18.906 1.00 70.94 106 TYR A N 1
ATOM 862 C CA . TYR A 1 106 ? -4.170 -11.390 18.851 1.00 70.94 106 TYR A CA 1
ATOM 863 C C . TYR A 1 106 ? -4.321 -10.866 17.425 1.00 70.94 106 TYR A C 1
ATOM 865 O O . TYR A 1 106 ? -3.870 -11.508 16.474 1.00 70.94 106 TYR A O 1
ATOM 873 N N . TRP A 1 107 ? -4.950 -9.700 17.290 1.00 72.88 107 TRP A N 1
ATOM 874 C CA . TRP A 1 107 ? -5.154 -9.011 16.016 1.00 72.88 107 TRP A CA 1
ATOM 875 C C . TRP A 1 107 ? -4.212 -7.815 15.926 1.00 72.88 107 TRP A C 1
ATOM 877 O O . TRP A 1 107 ? -3.877 -7.208 16.946 1.00 72.88 107 TRP A O 1
ATOM 887 N N . LYS A 1 108 ? -3.765 -7.488 14.711 1.00 71.56 108 LYS A N 1
ATOM 888 C CA . LYS A 1 108 ? -3.042 -6.235 14.469 1.00 71.56 108 LYS A CA 1
ATOM 889 C C . LYS A 1 108 ? -4.048 -5.149 14.146 1.00 71.56 108 LYS A C 1
ATOM 891 O O . LYS A 1 108 ? -4.903 -5.335 13.279 1.00 71.56 108 LYS A O 1
ATOM 896 N N . GLU A 1 109 ? -3.924 -4.028 14.832 1.00 64.88 109 GLU A N 1
ATOM 897 C CA . GLU A 1 109 ? -4.922 -2.966 14.848 1.00 64.88 109 GLU A CA 1
ATOM 898 C C . GLU A 1 109 ? -4.238 -1.595 14.822 1.00 64.88 109 GLU A C 1
ATOM 900 O O . GLU A 1 109 ? -3.083 -1.467 15.240 1.00 64.88 109 GLU A O 1
ATOM 905 N N . TYR A 1 110 ? -4.955 -0.596 14.304 1.00 59.91 110 TYR A N 1
ATOM 906 C CA . TYR A 1 110 ? -4.581 0.820 14.324 1.00 59.91 110 TYR A CA 1
ATOM 907 C C . TYR A 1 110 ? -5.703 1.659 14.933 1.00 59.91 110 TYR A C 1
ATOM 909 O O . TYR A 1 110 ? -6.886 1.390 14.594 1.00 59.91 110 TYR A O 1
#